Protein AF-A0ABD5W8D2-F1 (afdb_monomer_lite)

pLDDT: mean 79.9, std 18.7, range [43.84, 98.62]

Sequence (105 aa):
MSTESPPSLRESLRSREGAAVAVAFVLLALYAVLIQAQILVVVYYASVALLLWLLYRFVRAHERIASAQERRATAASGPASAHAPGGSGVAEAGDQGDGEHDREE

Radius of gyration: 45.13 Å; chains: 1; bounding box: 104×57×97 Å

Organism: NCBI:txid3032001

Foldseek 3Di:
DDPDDDDDLVRLCVDPNSVVVVVVVVVVVVVVVVVVVVVVVVVVVVVVVVVVVVVVVVVVVVVVVVVVVVVVVVVVVPDPPPDDDDDDDDDDDDDDDDDDDDDDD

Secondary structure (DSSP, 8-state):
----PPPPHHHHHHSHHHHHHHHHHHHHHHHHHHHHHHHHHHHHHHHHHHHHHHHHHHHHHHHHHHHHHHHHHHHHSSSSSS-----------------------

Structure (mmCIF, N/CA/C/O backbone):
data_AF-A0ABD5W8D2-F1
#
_entry.id   AF-A0ABD5W8D2-F1
#
loop_
_atom_site.group_PDB
_atom_site.id
_atom_site.type_symbol
_atom_site.label_atom_id
_atom_site.label_alt_id
_atom_site.label_comp_id
_atom_site.label_asym_id
_atom_site.label_entity_id
_atom_site.label_seq_id
_atom_site.pdbx_PDB_ins_code
_atom_site.Cartn_x
_atom_site.Cartn_y
_atom_site.Cartn_z
_atom_site.occupancy
_atom_site.B_iso_or_equiv
_atom_site.auth_seq_id
_atom_site.auth_comp_id
_atom_site.auth_asym_id
_atom_site.auth_atom_id
_atom_site.pdbx_PDB_model_num
ATOM 1 N N . MET A 1 1 ? -48.726 3.633 28.058 1.00 49.44 1 MET A N 1
ATOM 2 C CA . MET A 1 1 ? -47.558 3.189 27.271 1.00 49.44 1 MET A CA 1
ATOM 3 C C . MET A 1 1 ? -46.370 3.988 27.765 1.00 49.44 1 MET A C 1
ATOM 5 O O . MET A 1 1 ? -46.327 5.184 27.512 1.00 49.44 1 MET A O 1
ATOM 9 N N . SER A 1 2 ? -45.500 3.386 28.572 1.00 59.78 2 SER A N 1
ATOM 10 C CA . SER A 1 2 ? -44.327 4.078 29.109 1.00 59.78 2 SER A CA 1
ATOM 11 C C . SER A 1 2 ? -43.296 4.212 27.994 1.00 59.78 2 SER A C 1
ATOM 13 O O . SER A 1 2 ? -42.789 3.212 27.495 1.00 59.78 2 SER A O 1
ATOM 15 N N . THR A 1 3 ? -43.041 5.438 27.548 1.00 61.94 3 THR A N 1
ATOM 16 C CA . THR A 1 3 ? -41.934 5.754 26.644 1.00 61.94 3 THR A CA 1
ATOM 17 C C . THR A 1 3 ? -40.655 5.740 27.465 1.00 61.94 3 THR A C 1
ATOM 19 O O . THR A 1 3 ? -40.301 6.739 28.090 1.00 61.94 3 THR A O 1
ATOM 22 N N . GLU A 1 4 ? -40.005 4.585 27.540 1.00 74.12 4 GLU A N 1
ATOM 23 C CA . GLU A 1 4 ? -38.692 4.487 28.162 1.00 74.12 4 GLU A CA 1
ATOM 24 C C . GLU A 1 4 ? -37.683 5.181 27.242 1.00 74.12 4 GLU A C 1
ATOM 26 O O . GLU A 1 4 ? -37.465 4.768 26.101 1.00 74.12 4 GLU A O 1
ATOM 31 N N . SER A 1 5 ? -37.144 6.312 27.698 1.00 77.19 5 SER A N 1
ATOM 32 C CA . SER A 1 5 ? -36.123 7.048 26.958 1.00 77.19 5 SER A CA 1
ATOM 33 C C . SER A 1 5 ? -34.848 6.203 26.882 1.00 77.19 5 SER A C 1
ATOM 35 O O 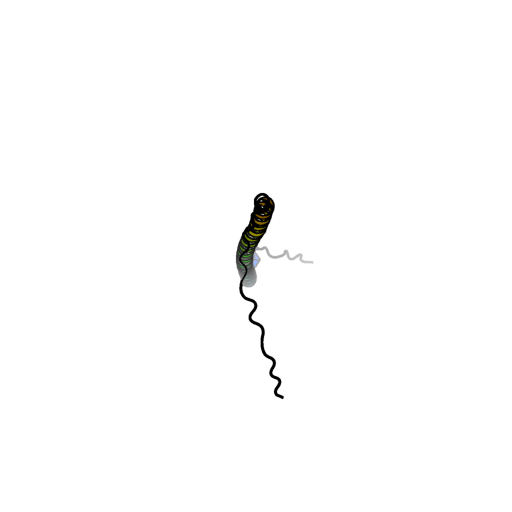. SER A 1 5 ? -34.419 5.684 27.914 1.00 77.19 5 SER A O 1
ATOM 37 N N . PRO A 1 6 ? -34.216 6.066 25.702 1.00 77.94 6 PRO A N 1
ATOM 38 C CA . PRO A 1 6 ? -33.003 5.274 25.571 1.00 77.94 6 PRO A CA 1
ATOM 39 C C . PRO A 1 6 ? -31.884 5.829 26.470 1.00 77.94 6 PRO A C 1
ATOM 41 O O . PRO A 1 6 ? -31.772 7.051 26.631 1.00 77.94 6 PRO A O 1
ATOM 44 N N . PRO A 1 7 ? -31.049 4.951 27.057 1.00 78.81 7 PRO A N 1
ATOM 45 C CA . PRO A 1 7 ? -29.980 5.363 27.955 1.00 78.81 7 PRO A CA 1
ATOM 46 C C . PRO A 1 7 ? -28.993 6.284 27.236 1.00 78.81 7 PRO A C 1
ATOM 48 O O . PRO A 1 7 ? -28.631 6.076 26.076 1.00 78.81 7 PRO A O 1
ATOM 51 N N . SER A 1 8 ? -28.541 7.321 27.941 1.00 85.69 8 SER A N 1
ATOM 52 C CA . SER A 1 8 ? -27.549 8.245 27.397 1.00 85.69 8 SER A CA 1
ATOM 53 C C . SER A 1 8 ? -26.192 7.551 27.219 1.00 85.69 8 SER A C 1
ATOM 55 O O . SER A 1 8 ? -25.843 6.623 27.947 1.00 85.69 8 SER A O 1
ATOM 57 N N . LEU A 1 9 ? -25.374 8.042 26.284 1.00 79.44 9 LEU A N 1
ATOM 58 C CA . LEU A 1 9 ? -24.045 7.490 25.980 1.00 79.44 9 LEU A CA 1
ATOM 59 C C . LEU A 1 9 ? -23.146 7.389 27.228 1.00 79.44 9 LEU A C 1
ATOM 61 O O . LEU A 1 9 ? -22.420 6.414 27.404 1.00 79.44 9 LEU A O 1
ATOM 65 N N . ARG A 1 10 ? -23.236 8.373 28.133 1.00 81.94 10 ARG A N 1
ATOM 66 C CA . ARG A 1 10 ? -22.510 8.366 29.412 1.00 81.94 10 ARG A CA 1
ATOM 67 C C . ARG A 1 10 ? -23.019 7.292 30.374 1.00 81.94 10 ARG A C 1
ATOM 69 O O . ARG A 1 10 ? -22.200 6.686 31.058 1.00 81.94 10 ARG A O 1
ATOM 76 N N . GLU A 1 11 ? -24.330 7.058 30.416 1.00 82.06 11 GLU A N 1
ATOM 77 C CA . GLU A 1 11 ? -24.955 5.989 31.211 1.00 82.06 11 GLU A CA 1
ATOM 78 C C . GLU A 1 11 ? -24.475 4.617 30.716 1.00 82.06 11 GLU A C 1
ATOM 80 O O . GLU A 1 11 ? -23.968 3.805 31.491 1.00 82.06 11 GLU A O 1
ATOM 85 N N . SER A 1 12 ? -24.524 4.403 29.396 1.00 82.88 12 SER A N 1
ATOM 86 C CA . SER A 1 12 ? -24.067 3.167 28.758 1.00 82.88 12 SER A CA 1
ATOM 87 C C . SER A 1 12 ? -22.581 2.909 28.994 1.00 82.88 12 SER A C 1
ATOM 89 O O . SER A 1 12 ? -22.213 1.791 29.332 1.00 82.88 12 SER A O 1
ATOM 91 N N . LEU A 1 13 ? -21.716 3.920 28.888 1.00 83.75 13 LEU A N 1
ATOM 92 C CA . LEU A 1 13 ? -20.272 3.766 29.123 1.00 83.75 13 LEU A CA 1
ATOM 93 C C . LEU A 1 13 ? -19.908 3.512 30.591 1.00 83.75 13 LEU A C 1
ATOM 95 O O . LEU A 1 13 ? -18.840 2.974 30.870 1.00 83.75 13 LEU A O 1
ATOM 99 N N . ARG A 1 14 ? -20.772 3.902 31.534 1.00 87.62 14 ARG A N 1
ATOM 100 C CA . ARG A 1 14 ? -20.602 3.583 32.957 1.00 87.62 14 ARG A CA 1
ATOM 101 C C . ARG A 1 14 ? -20.924 2.125 33.261 1.00 87.62 14 ARG A C 1
ATOM 103 O O . ARG A 1 14 ? -20.389 1.574 34.222 1.00 87.62 14 ARG A O 1
ATOM 110 N N . SER A 1 15 ? -21.785 1.506 32.453 1.00 90.62 15 SER A N 1
ATOM 111 C CA . SER A 1 15 ? -22.026 0.070 32.526 1.00 90.62 15 SER A CA 1
ATOM 112 C C . SER A 1 15 ? -20.794 -0.702 32.046 1.00 90.62 15 SER A C 1
ATOM 114 O O . SER A 1 15 ? -20.092 -0.291 31.119 1.00 90.62 15 SER A O 1
ATOM 116 N N . ARG A 1 16 ? -20.536 -1.859 32.662 1.00 90.62 16 ARG A N 1
ATOM 117 C CA . ARG A 1 16 ? -19.408 -2.725 32.290 1.00 90.62 16 ARG A CA 1
ATOM 118 C C . ARG A 1 16 ? -19.513 -3.206 30.840 1.00 90.62 16 ARG A C 1
ATOM 120 O O . ARG A 1 16 ? -18.497 -3.325 30.164 1.00 90.62 16 ARG A O 1
ATOM 127 N N . GLU A 1 17 ? -20.735 -3.440 30.370 1.00 91.06 17 GLU A N 1
ATOM 128 C CA . GLU A 1 17 ? -21.025 -3.883 29.005 1.00 91.06 17 GLU A CA 1
ATOM 129 C C . GLU A 1 17 ? -20.743 -2.781 27.982 1.00 91.06 17 GLU A C 1
ATOM 131 O O . GLU A 1 17 ? -20.000 -3.008 27.029 1.00 91.06 17 GLU A O 1
ATOM 136 N N . GLY A 1 18 ? -21.244 -1.561 28.201 1.00 89.69 18 GLY A N 1
ATOM 137 C CA . GLY A 1 18 ? -20.973 -0.449 27.290 1.00 89.69 18 GLY A CA 1
ATOM 138 C C . GLY A 1 18 ? -19.500 -0.033 27.281 1.00 89.69 18 GLY A C 1
ATOM 139 O O . GLY A 1 18 ? -18.963 0.269 26.216 1.00 89.69 18 GLY A O 1
ATOM 140 N N . ALA A 1 19 ? -18.810 -0.103 28.426 1.00 93.19 19 ALA A N 1
ATOM 141 C CA . ALA A 1 19 ? -17.360 0.071 28.479 1.00 93.19 19 ALA A CA 1
ATOM 142 C C . ALA A 1 19 ? -16.620 -1.007 27.666 1.00 93.19 19 ALA A C 1
ATOM 144 O O . ALA A 1 19 ? -15.718 -0.680 26.896 1.00 93.19 19 ALA A O 1
ATOM 145 N N . ALA A 1 20 ? -17.012 -2.280 27.788 1.00 95.50 20 ALA A N 1
ATOM 146 C CA . ALA A 1 20 ? -16.400 -3.376 27.037 1.00 95.50 20 ALA A CA 1
ATOM 147 C C . ALA A 1 20 ? -16.595 -3.218 25.521 1.00 95.50 20 ALA A C 1
ATOM 149 O O . ALA A 1 20 ? -15.638 -3.381 24.765 1.00 95.50 20 ALA A O 1
ATOM 150 N N . VAL A 1 21 ? -17.798 -2.840 25.077 1.00 95.62 21 VAL A N 1
ATOM 151 C CA . VAL A 1 21 ? -18.082 -2.565 23.658 1.00 95.62 21 VAL A CA 1
ATOM 152 C C . VAL A 1 21 ? -17.247 -1.392 23.149 1.00 95.62 21 VAL A C 1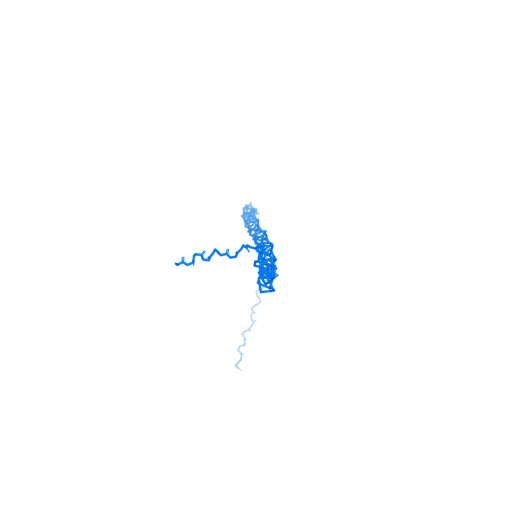
ATOM 154 O O . VAL A 1 21 ? -16.656 -1.487 22.075 1.00 95.62 21 VAL A O 1
ATOM 157 N N . ALA A 1 22 ? -17.139 -0.308 23.921 1.00 95.38 22 ALA A N 1
ATOM 158 C CA . ALA A 1 22 ? -16.314 0.837 23.544 1.00 95.38 22 ALA A CA 1
ATOM 159 C C . ALA A 1 22 ? -14.832 0.454 23.406 1.00 95.38 22 ALA A C 1
ATOM 161 O O . ALA A 1 22 ? -14.197 0.806 22.414 1.00 95.38 22 ALA A O 1
ATOM 162 N N . VAL A 1 23 ? -14.290 -0.317 24.354 1.00 97.06 23 VAL A N 1
ATOM 163 C CA . VAL A 1 23 ? -12.912 -0.827 24.282 1.00 97.06 23 VAL A CA 1
ATOM 164 C C . VAL A 1 23 ? -12.724 -1.728 23.063 1.00 97.06 23 VAL A C 1
ATOM 166 O O . VAL A 1 23 ? -11.757 -1.551 22.327 1.00 97.06 23 VAL A O 1
ATOM 169 N N . ALA A 1 24 ? -13.651 -2.652 22.802 1.00 97.69 24 ALA A N 1
ATOM 170 C CA . ALA A 1 24 ? -13.591 -3.521 21.629 1.00 97.69 24 ALA A CA 1
ATOM 171 C C . ALA A 1 24 ? -13.599 -2.715 20.322 1.00 97.69 24 ALA A C 1
ATOM 173 O O . ALA A 1 24 ? -12.815 -3.001 19.419 1.00 97.69 24 ALA A O 1
ATOM 174 N N . PHE A 1 25 ? -14.426 -1.669 20.239 1.00 97.88 25 PHE A N 1
ATOM 175 C CA . PHE A 1 25 ? -14.471 -0.781 19.081 1.00 97.88 25 PHE A CA 1
ATOM 176 C C . PHE A 1 25 ? -13.152 -0.025 18.883 1.00 97.88 25 PHE A C 1
ATOM 178 O O . PHE A 1 25 ? -12.641 0.048 17.766 1.00 97.88 25 PHE A O 1
ATOM 185 N N . VAL A 1 26 ? -12.557 0.486 19.965 1.00 98.19 26 VAL A N 1
ATOM 186 C CA . VAL A 1 26 ? -11.241 1.142 19.918 1.00 98.19 26 VAL A CA 1
ATOM 187 C C . VAL A 1 26 ? -10.156 0.166 19.459 1.00 98.19 26 VAL A C 1
ATOM 189 O O . VAL A 1 26 ? -9.361 0.505 18.584 1.00 98.19 26 VAL A O 1
ATOM 192 N N . LEU A 1 27 ? -10.135 -1.055 19.995 1.00 98.50 27 LEU A N 1
ATOM 193 C CA . LEU A 1 27 ? -9.179 -2.088 19.589 1.00 98.50 27 LEU A CA 1
ATOM 194 C C . LEU A 1 27 ? -9.348 -2.471 18.117 1.00 98.50 27 LEU A C 1
ATOM 196 O O . LEU A 1 27 ? -8.354 -2.596 17.405 1.00 98.50 27 LEU A O 1
ATOM 200 N N . LEU A 1 28 ? -10.588 -2.604 17.643 1.00 98.44 28 LEU A N 1
ATOM 201 C CA . LEU A 1 28 ? -10.883 -2.877 16.239 1.00 98.44 28 LEU A CA 1
ATOM 202 C C . LEU A 1 28 ? -10.393 -1.742 15.333 1.00 98.44 28 LEU A C 1
ATOM 204 O O . LEU A 1 28 ? -9.776 -2.007 14.303 1.00 98.44 28 LEU A O 1
ATOM 208 N N . ALA A 1 29 ? -10.622 -0.487 15.723 1.00 98.31 29 ALA A N 1
ATOM 209 C CA . ALA A 1 29 ? -10.149 0.671 14.973 1.00 98.31 29 ALA A CA 1
ATOM 210 C C . ALA A 1 29 ? -8.613 0.710 14.904 1.00 98.31 29 ALA A C 1
ATOM 212 O O . ALA A 1 29 ? -8.049 0.884 13.824 1.00 98.31 29 ALA A O 1
ATOM 213 N N . LEU A 1 30 ? -7.927 0.478 16.028 1.00 98.56 30 LEU A N 1
ATOM 214 C CA . LEU A 1 30 ? -6.465 0.384 16.065 1.00 98.56 30 LEU A CA 1
ATOM 215 C C . LEU A 1 30 ? -5.950 -0.761 15.186 1.00 98.56 30 LEU A C 1
ATOM 217 O O . LEU A 1 30 ? -5.003 -0.579 14.423 1.00 98.56 30 LEU A O 1
ATOM 221 N N . TYR A 1 31 ? -6.599 -1.923 15.250 1.00 98.25 31 TYR A N 1
ATOM 222 C CA . TYR A 1 31 ? -6.263 -3.071 14.417 1.00 98.25 31 TYR A CA 1
ATOM 223 C C . TYR A 1 31 ? -6.419 -2.762 12.921 1.00 98.25 31 TYR A C 1
ATOM 225 O O . TYR A 1 31 ? -5.523 -3.064 12.133 1.00 98.25 31 TYR A O 1
ATOM 233 N N . ALA A 1 32 ? -7.505 -2.092 12.528 1.00 98.06 32 ALA A N 1
ATOM 234 C CA . ALA A 1 32 ? -7.726 -1.677 11.146 1.00 98.06 32 ALA A CA 1
ATOM 235 C C . ALA A 1 32 ? -6.630 -0.717 10.652 1.00 98.06 32 ALA A C 1
ATOM 237 O O . ALA A 1 32 ? -6.109 -0.893 9.551 1.00 98.06 32 ALA A O 1
ATOM 238 N N . VAL A 1 33 ? -6.224 0.253 11.481 1.00 98.44 33 VAL A N 1
ATOM 239 C CA . VAL A 1 33 ? -5.124 1.178 11.157 1.00 98.44 33 VAL A CA 1
ATOM 240 C C . VAL A 1 33 ? -3.801 0.430 10.973 1.00 98.44 33 VAL A C 1
ATOM 242 O O . VAL A 1 33 ? -3.065 0.717 10.028 1.00 98.44 33 VAL A O 1
ATOM 245 N N . LEU A 1 34 ? -3.504 -0.556 11.824 1.00 98.38 34 LEU A N 1
ATOM 246 C CA . LEU A 1 34 ? -2.296 -1.374 11.691 1.00 98.38 34 LEU A CA 1
ATOM 247 C C . LEU A 1 34 ? -2.282 -2.159 10.376 1.00 98.38 34 LEU A C 1
ATOM 249 O O . LEU A 1 34 ? -1.276 -2.143 9.669 1.00 98.38 34 LEU A O 1
ATOM 253 N N . ILE A 1 35 ? -3.392 -2.805 10.014 1.00 97.50 35 ILE A N 1
ATOM 254 C CA . ILE A 1 35 ? -3.507 -3.527 8.739 1.00 97.50 35 ILE A CA 1
ATOM 255 C C . ILE A 1 35 ? -3.340 -2.575 7.554 1.00 97.50 35 ILE A C 1
ATOM 257 O O . ILE A 1 35 ? -2.580 -2.873 6.631 1.00 97.50 35 ILE A O 1
ATOM 261 N N . GLN A 1 36 ? -3.980 -1.405 7.599 1.00 98.06 36 GLN A N 1
ATOM 262 C CA . GLN A 1 36 ? -3.838 -0.388 6.561 1.00 98.06 36 GLN A CA 1
ATOM 263 C C . GLN A 1 36 ? -2.373 0.037 6.387 1.00 98.06 36 GLN A C 1
ATOM 265 O O . GLN A 1 36 ? -1.892 0.131 5.258 1.00 98.06 36 GLN A O 1
ATOM 270 N N . ALA A 1 37 ? -1.645 0.251 7.488 1.00 97.38 37 ALA A N 1
ATOM 271 C CA . ALA A 1 37 ? -0.229 0.603 7.446 1.00 97.38 37 ALA A CA 1
ATOM 272 C C . ALA A 1 37 ? 0.620 -0.502 6.796 1.00 97.38 37 ALA A C 1
ATOM 274 O O . ALA A 1 37 ? 1.457 -0.199 5.950 1.00 97.38 37 ALA A O 1
ATOM 275 N N . GLN A 1 38 ? 0.372 -1.775 7.118 1.00 97.44 38 GLN A N 1
ATOM 276 C CA . GLN A 1 38 ? 1.095 -2.898 6.505 1.00 97.44 38 GLN A CA 1
ATOM 277 C C . GLN A 1 38 ? 0.853 -2.982 4.994 1.00 97.44 38 GLN A C 1
ATOM 279 O O . GLN A 1 38 ? 1.794 -3.155 4.219 1.00 97.44 38 GLN A O 1
ATOM 284 N N . ILE A 1 39 ? -0.396 -2.798 4.560 1.00 97.94 39 ILE A N 1
ATOM 285 C CA . ILE A 1 39 ? -0.738 -2.759 3.133 1.00 97.94 39 ILE A CA 1
ATOM 286 C C . ILE A 1 39 ? -0.002 -1.602 2.450 1.00 97.94 39 ILE A C 1
ATOM 288 O O . ILE A 1 39 ? 0.607 -1.799 1.400 1.00 97.94 39 ILE A O 1
ATOM 292 N N . LEU A 1 40 ? -0.002 -0.411 3.056 1.00 97.94 40 LEU A N 1
ATOM 293 C CA . LEU A 1 40 ? 0.705 0.753 2.518 1.00 97.94 40 LEU A CA 1
ATOM 294 C C . LEU A 1 40 ? 2.215 0.524 2.415 1.00 97.94 40 LEU A C 1
ATOM 296 O O . LEU A 1 40 ? 2.811 0.940 1.426 1.00 97.94 40 LEU A O 1
ATOM 300 N N . VAL A 1 41 ? 2.827 -0.168 3.378 1.00 97.94 41 VAL A N 1
ATOM 301 C CA . VAL A 1 41 ? 4.248 -0.540 3.321 1.00 97.94 41 VAL A CA 1
ATOM 302 C C . VAL A 1 41 ? 4.524 -1.445 2.117 1.00 97.94 41 VAL A C 1
ATOM 304 O O . VAL A 1 41 ? 5.448 -1.175 1.349 1.00 97.94 41 VAL A O 1
ATOM 307 N N . VAL A 1 42 ? 3.704 -2.476 1.891 1.00 98.38 42 VAL A N 1
ATOM 308 C CA . VAL A 1 42 ? 3.847 -3.366 0.724 1.00 98.38 42 VAL A CA 1
ATOM 309 C C . VAL A 1 42 ? 3.671 -2.592 -0.584 1.00 98.38 42 VAL A C 1
ATOM 311 O O . VAL A 1 42 ? 4.500 -2.712 -1.486 1.00 98.38 42 VAL A O 1
ATOM 314 N N . VAL A 1 43 ? 2.631 -1.759 -0.681 1.00 98.50 43 VAL A N 1
ATOM 315 C CA . VAL A 1 43 ? 2.365 -0.920 -1.861 1.00 98.50 43 VAL A CA 1
ATOM 316 C C . VAL A 1 43 ? 3.514 0.051 -2.116 1.00 98.50 43 VAL A C 1
ATOM 318 O O . VAL A 1 43 ? 3.914 0.232 -3.266 1.00 98.50 43 VAL A O 1
ATOM 321 N N . TYR A 1 44 ? 4.078 0.647 -1.068 1.00 98.25 44 TYR A N 1
ATOM 322 C CA . TYR A 1 44 ? 5.231 1.533 -1.168 1.00 98.25 44 TYR A CA 1
ATOM 323 C C . TYR A 1 44 ? 6.438 0.807 -1.766 1.00 98.25 44 TYR A C 1
ATOM 325 O O . TYR A 1 44 ? 6.974 1.253 -2.781 1.00 98.25 44 TYR A O 1
ATOM 333 N N . TYR A 1 45 ? 6.829 -0.344 -1.211 1.00 98.62 45 TYR A N 1
ATOM 334 C CA . TYR A 1 45 ? 7.958 -1.114 -1.740 1.00 98.62 45 TYR A CA 1
ATOM 335 C C . TYR A 1 45 ? 7.712 -1.603 -3.169 1.00 98.62 45 TYR A C 1
ATOM 337 O O . TYR A 1 45 ? 8.612 -1.511 -4.004 1.00 98.62 45 TYR A O 1
ATOM 345 N N . ALA A 1 46 ? 6.497 -2.060 -3.482 1.00 98.44 46 ALA A N 1
ATOM 346 C CA . ALA A 1 46 ? 6.121 -2.442 -4.840 1.00 98.44 46 ALA A CA 1
ATOM 347 C C . ALA A 1 46 ? 6.227 -1.256 -5.813 1.00 98.44 46 ALA A C 1
ATOM 349 O O . ALA A 1 46 ? 6.746 -1.407 -6.917 1.00 98.44 46 ALA A O 1
ATOM 350 N N . SER A 1 47 ? 5.801 -0.065 -5.389 1.00 98.12 47 SER A N 1
ATOM 351 C CA . SER A 1 47 ? 5.889 1.163 -6.186 1.00 98.12 47 SER A CA 1
ATOM 352 C C . SER A 1 47 ? 7.339 1.584 -6.421 1.00 98.12 47 SER A C 1
ATOM 354 O O . SER A 1 47 ? 7.705 1.917 -7.545 1.00 98.12 47 SER A O 1
ATOM 356 N N . VAL A 1 48 ? 8.190 1.524 -5.391 1.00 98.50 48 VAL A N 1
ATOM 357 C CA . VAL A 1 48 ? 9.630 1.800 -5.520 1.00 98.50 48 VAL A CA 1
ATOM 358 C C . VAL A 1 48 ? 10.291 0.803 -6.471 1.00 98.50 48 VAL A C 1
ATOM 360 O O . VAL A 1 48 ? 11.017 1.212 -7.376 1.00 98.50 48 VAL A O 1
ATOM 363 N N . ALA A 1 49 ? 10.010 -0.493 -6.322 1.00 98.38 49 ALA A N 1
ATOM 364 C CA . ALA A 1 49 ? 10.531 -1.522 -7.217 1.00 98.38 49 ALA A CA 1
ATOM 365 C C . ALA A 1 49 ? 10.069 -1.301 -8.666 1.00 98.38 49 ALA A C 1
ATOM 367 O O . ALA A 1 49 ? 10.880 -1.390 -9.587 1.00 98.38 49 ALA A O 1
ATOM 368 N N . LEU A 1 50 ? 8.796 -0.950 -8.870 1.00 98.19 50 LEU A N 1
ATOM 369 C CA . LEU A 1 50 ? 8.248 -0.618 -10.184 1.00 98.19 50 LEU A CA 1
ATOM 370 C C . LEU A 1 50 ? 8.946 0.602 -10.795 1.00 98.19 50 LEU A C 1
ATOM 372 O O . LEU A 1 50 ? 9.317 0.563 -11.965 1.00 98.19 50 LEU A O 1
ATOM 376 N N . LEU A 1 51 ? 9.165 1.667 -10.021 1.00 98.25 51 LEU A N 1
ATOM 377 C CA . LEU A 1 51 ? 9.873 2.865 -10.478 1.00 98.25 51 LEU A CA 1
ATOM 378 C C . LEU A 1 51 ? 11.319 2.556 -10.870 1.00 98.25 51 LEU A C 1
ATOM 380 O O . LEU A 1 51 ? 11.764 2.978 -11.935 1.00 98.25 51 LEU A O 1
ATOM 384 N N . LEU A 1 52 ? 12.039 1.786 -10.051 1.00 98.00 52 LEU A N 1
ATOM 385 C CA . LEU A 1 52 ? 13.401 1.349 -10.365 1.00 98.00 52 LEU A CA 1
ATOM 386 C C . LEU A 1 52 ? 13.434 0.474 -11.618 1.00 98.00 52 LEU A C 1
ATOM 388 O O . LEU A 1 52 ? 14.300 0.650 -12.474 1.00 98.00 52 LEU A O 1
ATOM 392 N N . TRP A 1 53 ? 12.469 -0.433 -11.761 1.00 97.88 53 TRP A N 1
ATOM 393 C CA . TRP A 1 53 ? 12.339 -1.270 -12.947 1.00 97.88 53 TRP A CA 1
ATOM 394 C C . TRP A 1 53 ? 12.053 -0.441 -14.202 1.00 97.88 53 TRP A C 1
ATOM 396 O O . TRP A 1 53 ? 12.682 -0.661 -15.236 1.00 97.88 53 TRP A O 1
ATOM 406 N N . LEU A 1 54 ? 11.160 0.548 -14.117 1.00 97.31 54 LEU A N 1
ATOM 407 C CA . LEU A 1 54 ? 10.870 1.469 -15.216 1.00 97.31 54 LEU A CA 1
ATOM 408 C C . LEU A 1 54 ? 12.085 2.324 -15.572 1.00 97.31 54 LEU A C 1
ATOM 410 O O . LEU A 1 54 ? 12.379 2.486 -16.753 1.00 97.31 54 LEU A O 1
ATOM 414 N N . LEU A 1 55 ? 12.819 2.822 -14.577 1.00 97.38 55 LEU A N 1
ATOM 415 C CA . LEU A 1 55 ? 14.046 3.582 -14.794 1.00 97.38 55 LEU A CA 1
ATOM 416 C C . LEU A 1 55 ? 15.102 2.727 -15.498 1.00 97.38 55 LEU A C 1
ATOM 418 O O . LEU A 1 55 ? 15.638 3.134 -16.527 1.00 97.38 55 LEU A O 1
ATOM 422 N N . TYR A 1 56 ? 15.342 1.511 -15.006 1.00 96.56 56 TYR A N 1
ATOM 423 C CA . TYR A 1 56 ? 16.206 0.535 -15.668 1.00 96.56 56 TYR A CA 1
ATOM 424 C C . TYR A 1 56 ? 15.755 0.288 -17.112 1.00 96.56 56 TYR A C 1
ATOM 426 O O . TYR A 1 56 ? 16.552 0.331 -18.053 1.00 96.56 56 TYR A O 1
ATOM 434 N N . ARG A 1 57 ? 14.452 0.071 -17.309 1.00 95.25 57 ARG A N 1
ATOM 435 C CA . ARG A 1 57 ? 13.869 -0.205 -18.621 1.00 95.25 57 ARG A CA 1
ATOM 436 C C . ARG A 1 57 ? 14.020 0.974 -19.578 1.00 95.25 57 ARG A C 1
ATOM 438 O O . ARG A 1 57 ? 14.231 0.739 -20.772 1.00 95.25 57 ARG A O 1
ATOM 445 N N . PHE A 1 58 ? 13.912 2.197 -19.067 1.00 94.62 58 PHE A N 1
ATOM 446 C CA . PHE A 1 58 ? 14.106 3.441 -19.800 1.00 94.62 58 PHE A CA 1
ATOM 447 C C . PHE A 1 58 ? 15.566 3.613 -20.220 1.00 94.62 58 PHE A C 1
ATOM 449 O O . PHE A 1 58 ? 15.831 3.777 -21.409 1.00 94.62 58 PHE A O 1
ATOM 456 N N . VAL A 1 59 ? 16.513 3.464 -19.287 1.00 94.62 59 VAL A N 1
ATOM 457 C CA . VAL A 1 59 ? 17.957 3.500 -19.579 1.00 94.62 59 VAL A CA 1
ATOM 458 C C . VAL A 1 59 ? 18.301 2.479 -20.661 1.00 94.62 59 VAL A C 1
ATOM 460 O O . VAL A 1 59 ? 18.881 2.823 -21.691 1.00 94.62 59 VAL A O 1
ATOM 463 N N . ARG A 1 60 ? 17.828 1.239 -20.504 1.00 92.19 60 ARG A N 1
ATOM 464 C CA . ARG A 1 60 ? 18.061 0.171 -21.480 1.00 92.19 60 ARG A CA 1
ATOM 465 C C . ARG A 1 60 ? 17.433 0.454 -22.845 1.00 92.19 60 ARG A C 1
ATOM 467 O O . ARG A 1 60 ? 17.974 0.051 -23.874 1.00 92.19 60 ARG A O 1
ATOM 474 N N . ALA A 1 61 ? 16.278 1.115 -22.886 1.00 91.38 61 ALA A N 1
ATOM 475 C CA . ALA A 1 61 ? 15.681 1.556 -24.144 1.00 91.38 61 ALA A CA 1
ATOM 476 C C . ALA A 1 61 ? 16.541 2.636 -24.818 1.00 91.38 61 ALA A C 1
ATOM 478 O O . ALA A 1 61 ? 16.740 2.582 -26.030 1.00 91.38 61 ALA A O 1
ATOM 479 N N . HIS A 1 62 ? 17.100 3.559 -24.038 1.00 89.75 62 HIS A N 1
ATOM 480 C CA . HIS A 1 62 ? 17.978 4.616 -24.529 1.00 89.75 62 HIS A CA 1
ATOM 481 C C . HIS A 1 62 ? 19.288 4.064 -25.109 1.00 89.75 62 HIS A C 1
ATOM 483 O O . HIS A 1 62 ? 19.681 4.449 -26.209 1.00 89.75 62 HIS A O 1
ATOM 489 N N . GLU A 1 63 ? 19.912 3.088 -24.444 1.00 89.88 63 GLU A N 1
ATOM 490 C CA . GLU A 1 63 ? 21.096 2.378 -24.959 1.00 89.88 63 GLU A CA 1
ATOM 491 C C . GLU A 1 63 ? 20.835 1.739 -26.333 1.00 89.88 63 GLU A C 1
ATOM 493 O O . GLU A 1 63 ? 21.669 1.781 -27.244 1.00 89.88 63 GLU A O 1
ATOM 498 N N . ARG A 1 64 ? 19.640 1.167 -26.529 1.00 84.75 64 ARG A N 1
ATOM 499 C CA . ARG A 1 64 ? 19.245 0.590 -27.823 1.00 84.75 64 ARG A CA 1
ATOM 500 C C . ARG A 1 64 ? 19.109 1.643 -28.921 1.00 84.75 64 ARG A C 1
ATOM 502 O O . ARG A 1 64 ? 19.374 1.335 -30.080 1.00 84.75 64 ARG A O 1
ATOM 509 N N . ILE A 1 65 ? 18.703 2.862 -28.574 1.00 83.38 65 ILE A N 1
ATOM 510 C CA . ILE A 1 65 ? 18.609 3.974 -29.526 1.00 83.38 65 ILE A CA 1
ATOM 511 C C . ILE A 1 65 ? 20.009 4.488 -29.862 1.00 83.38 65 ILE A C 1
ATOM 513 O O . ILE A 1 65 ? 20.328 4.619 -31.040 1.00 83.38 65 ILE A O 1
ATOM 517 N N . ALA A 1 66 ? 20.865 4.698 -28.860 1.00 83.94 66 ALA A N 1
ATOM 518 C CA . ALA A 1 66 ? 22.247 5.133 -29.064 1.00 83.94 66 ALA A CA 1
ATOM 519 C C . ALA A 1 66 ? 23.021 4.161 -29.973 1.00 83.94 66 ALA A C 1
ATOM 521 O O . ALA A 1 66 ? 23.587 4.572 -30.981 1.00 83.94 66 ALA A O 1
ATOM 522 N N . SER A 1 67 ? 22.926 2.856 -29.711 1.00 84.06 67 SER A N 1
ATOM 523 C CA . SER A 1 67 ? 23.548 1.822 -30.557 1.00 84.06 67 SER A CA 1
ATOM 524 C C . SER A 1 67 ? 22.942 1.719 -31.967 1.00 84.06 67 SER A C 1
ATOM 526 O O . SER A 1 67 ? 23.581 1.228 -32.899 1.00 84.06 67 SER A O 1
ATOM 528 N N . ALA A 1 68 ? 21.691 2.143 -32.169 1.00 81.44 68 ALA A N 1
ATOM 529 C CA . ALA A 1 68 ? 21.114 2.259 -33.508 1.00 81.44 68 ALA A CA 1
ATOM 530 C C . ALA A 1 68 ? 21.661 3.485 -34.256 1.00 81.44 68 ALA A C 1
ATOM 532 O O . ALA A 1 68 ? 21.912 3.391 -35.456 1.00 81.44 68 ALA A O 1
ATOM 533 N N . GLN A 1 69 ? 21.874 4.604 -33.557 1.00 82.25 69 GLN A N 1
ATOM 534 C CA . GLN A 1 69 ? 22.501 5.801 -34.126 1.00 82.25 69 GLN A CA 1
ATOM 535 C C . GLN A 1 69 ? 23.965 5.547 -34.488 1.00 82.25 69 GLN A C 1
ATOM 537 O O . GLN A 1 69 ? 24.376 5.892 -35.590 1.00 82.25 69 GLN A O 1
ATOM 542 N N . GLU A 1 70 ? 24.719 4.864 -33.626 1.00 80.38 70 GLU A N 1
ATOM 543 C CA . GLU A 1 70 ? 26.109 4.489 -33.897 1.00 80.38 70 GLU A CA 1
ATOM 544 C C . GLU A 1 70 ? 26.219 3.632 -35.162 1.00 80.38 70 GLU A C 1
ATOM 546 O O . GLU A 1 70 ? 26.957 3.983 -36.075 1.00 80.38 70 GLU A O 1
ATOM 551 N N . ARG A 1 71 ? 25.380 2.597 -35.310 1.00 80.00 71 ARG A N 1
ATOM 552 C CA . ARG A 1 71 ? 25.335 1.786 -36.542 1.00 80.00 71 ARG A CA 1
ATOM 553 C C . ARG A 1 71 ? 25.024 2.600 -37.793 1.00 80.00 71 ARG A C 1
ATOM 555 O O . ARG A 1 71 ? 25.602 2.335 -38.842 1.00 80.00 71 ARG A O 1
ATOM 562 N N . ARG A 1 72 ? 24.120 3.579 -37.703 1.00 79.06 72 ARG A N 1
ATOM 563 C CA . ARG A 1 72 ? 23.804 4.472 -38.829 1.00 79.06 72 ARG A CA 1
ATOM 564 C C . ARG A 1 72 ? 24.969 5.403 -39.153 1.00 79.06 72 ARG A C 1
ATOM 566 O O . ARG A 1 72 ? 25.254 5.596 -40.327 1.00 79.06 72 ARG A O 1
ATOM 573 N N . ALA A 1 73 ? 25.657 5.933 -38.146 1.00 78.81 73 ALA A N 1
ATOM 574 C CA . ALA A 1 73 ? 26.838 6.770 -38.331 1.00 78.81 73 ALA A CA 1
ATOM 575 C C . ALA A 1 73 ? 28.010 5.974 -38.929 1.00 78.81 73 ALA A C 1
ATOM 577 O O . ALA A 1 73 ? 28.639 6.443 -39.874 1.00 78.81 73 ALA A O 1
ATOM 578 N N . THR A 1 74 ? 28.253 4.743 -38.467 1.00 82.81 74 THR A N 1
ATOM 579 C CA . THR A 1 74 ? 29.263 3.840 -39.041 1.00 82.81 74 THR A CA 1
ATOM 580 C C . THR A 1 74 ? 28.915 3.462 -40.481 1.00 82.81 74 THR A C 1
ATOM 582 O O . THR A 1 74 ? 29.782 3.524 -41.345 1.00 82.81 74 THR A O 1
ATOM 585 N N . ALA A 1 75 ? 27.650 3.133 -40.769 1.00 79.06 75 ALA A N 1
ATOM 586 C CA . ALA A 1 75 ? 27.191 2.816 -42.124 1.00 79.06 75 ALA A CA 1
ATOM 587 C C . ALA A 1 75 ? 27.199 4.030 -43.069 1.00 79.06 75 ALA A C 1
ATOM 589 O O . ALA A 1 75 ? 27.386 3.865 -44.265 1.00 79.06 75 ALA A O 1
ATOM 590 N N . ALA A 1 76 ? 27.016 5.250 -42.558 1.00 73.88 76 ALA A N 1
ATOM 591 C CA . ALA A 1 76 ? 27.200 6.474 -43.338 1.00 73.88 76 ALA A CA 1
ATOM 592 C C . ALA A 1 76 ? 28.689 6.796 -43.571 1.00 73.88 76 ALA A C 1
ATOM 594 O O . ALA A 1 76 ? 29.036 7.434 -44.560 1.00 73.88 76 ALA A O 1
ATOM 595 N N . SER A 1 77 ? 29.569 6.340 -42.673 1.00 70.38 77 SER A N 1
ATOM 596 C CA . SER A 1 77 ? 31.020 6.563 -42.731 1.00 70.38 77 SER A CA 1
ATOM 597 C C . SER A 1 77 ? 31.788 5.516 -43.554 1.00 70.38 77 SER A C 1
ATOM 599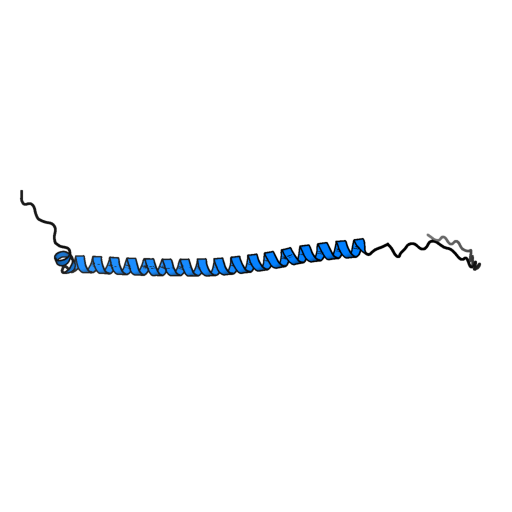 O O . SER A 1 77 ? 33.001 5.641 -43.704 1.00 70.38 77 SER A O 1
ATOM 601 N N . GLY A 1 78 ? 31.130 4.500 -44.123 1.00 60.22 78 GLY A N 1
ATOM 602 C CA . GLY A 1 78 ? 31.766 3.535 -45.029 1.00 60.22 78 GLY A CA 1
ATOM 603 C C . GLY A 1 78 ? 30.817 3.083 -46.142 1.00 60.22 78 GLY A C 1
ATOM 604 O O . GLY A 1 78 ? 29.632 2.947 -45.866 1.00 60.22 78 GLY A O 1
ATOM 605 N N . PRO A 1 79 ? 31.263 2.816 -47.389 1.00 53.16 79 PRO A N 1
ATOM 606 C CA . PRO A 1 79 ? 32.599 2.906 -47.977 1.00 53.16 79 PRO A CA 1
ATOM 607 C C . PRO A 1 79 ? 32.718 4.094 -48.960 1.00 53.16 79 PRO A C 1
ATOM 609 O O . PRO A 1 79 ? 32.650 3.913 -50.172 1.00 53.16 79 PRO A O 1
ATOM 612 N N . ALA A 1 80 ? 32.951 5.316 -48.473 1.00 53.16 80 ALA A N 1
ATOM 613 C CA . ALA A 1 80 ? 33.397 6.419 -49.343 1.00 53.16 80 ALA A CA 1
ATOM 614 C C . ALA A 1 80 ? 34.925 6.408 -49.587 1.00 53.16 80 ALA A C 1
ATOM 616 O O . ALA A 1 80 ? 35.439 7.221 -50.347 1.00 53.16 80 ALA A O 1
ATOM 617 N N . SER A 1 81 ? 35.657 5.473 -48.966 1.00 54.19 81 SER A N 1
ATOM 618 C CA . SER A 1 81 ? 37.121 5.344 -49.049 1.00 54.19 81 SER A CA 1
ATOM 619 C C . SER A 1 81 ? 37.617 3.964 -49.516 1.00 54.19 81 SER A C 1
ATOM 621 O O . SER A 1 81 ? 38.814 3.703 -49.456 1.00 54.19 81 SER A O 1
ATOM 623 N N . ALA A 1 82 ? 36.741 3.090 -50.035 1.00 56.41 82 ALA A N 1
ATOM 624 C CA . ALA A 1 82 ? 37.124 1.769 -50.568 1.00 56.41 82 ALA A CA 1
ATOM 625 C C . ALA A 1 82 ? 36.824 1.590 -52.072 1.00 56.41 82 ALA A C 1
ATOM 627 O O . ALA A 1 82 ? 36.507 0.492 -52.530 1.00 56.41 82 A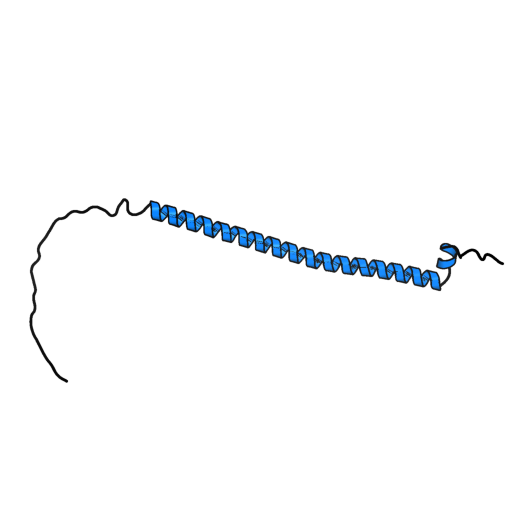LA A O 1
ATOM 628 N N . HIS A 1 83 ? 36.941 2.662 -52.862 1.00 49.06 83 HIS A N 1
ATOM 629 C CA . HIS A 1 83 ? 36.928 2.555 -54.321 1.00 49.06 83 HIS A CA 1
ATOM 630 C C . HIS A 1 83 ? 38.010 3.428 -54.967 1.00 49.06 83 HIS A C 1
ATOM 632 O O . HIS A 1 83 ? 37.762 4.538 -55.425 1.00 49.06 83 HIS A O 1
ATOM 638 N N . ALA A 1 84 ? 39.228 2.886 -55.011 1.00 47.22 84 ALA A N 1
ATOM 639 C CA . ALA A 1 84 ? 40.199 3.198 -56.051 1.00 47.22 84 ALA A CA 1
ATOM 640 C C . ALA A 1 84 ? 40.342 1.946 -56.939 1.00 47.22 84 ALA A C 1
ATOM 642 O O . ALA A 1 84 ? 40.933 0.958 -56.497 1.00 47.22 84 ALA A O 1
ATOM 643 N N . PRO A 1 85 ? 39.770 1.932 -58.154 1.00 59.25 85 PRO A N 1
ATOM 644 C CA . PRO A 1 85 ? 40.062 0.922 -59.158 1.00 59.25 85 PRO A CA 1
ATOM 645 C C . PRO A 1 85 ? 41.272 1.376 -59.994 1.00 59.25 85 PRO A C 1
ATOM 647 O O . PRO A 1 85 ? 41.223 2.407 -60.661 1.00 59.25 85 PRO A O 1
ATOM 650 N N . GLY A 1 86 ? 42.361 0.608 -59.957 1.00 43.84 86 GLY A N 1
ATOM 651 C CA . GLY A 1 86 ? 43.566 0.795 -60.779 1.00 43.84 86 GLY A CA 1
ATOM 652 C C . GLY A 1 86 ? 44.775 0.209 -60.046 1.00 43.84 86 GLY A C 1
ATOM 653 O O . GLY A 1 86 ? 45.110 0.668 -58.968 1.00 43.84 86 GLY A O 1
ATOM 654 N N . GLY A 1 87 ? 45.425 -0.871 -60.469 1.00 47.94 87 GLY A N 1
ATOM 655 C CA . GLY A 1 87 ? 45.793 -1.235 -61.830 1.00 47.94 87 GLY A CA 1
ATOM 656 C C . GLY A 1 87 ? 47.290 -0.974 -61.991 1.00 47.94 87 GLY A C 1
ATOM 657 O O . GLY A 1 87 ? 47.672 0.125 -62.365 1.00 47.94 87 GLY A O 1
ATOM 658 N N . SER A 1 88 ? 48.135 -1.963 -61.688 1.00 47.44 88 SER A N 1
ATOM 659 C CA . SER A 1 88 ? 49.523 -2.011 -62.168 1.00 47.44 88 SER A CA 1
ATOM 660 C C . SER A 1 88 ? 50.041 -3.440 -62.047 1.00 47.44 88 SER A C 1
ATOM 662 O O . SER A 1 88 ? 50.237 -3.945 -60.944 1.00 47.44 88 SER A O 1
ATOM 664 N N . GLY A 1 89 ? 50.191 -4.105 -63.190 1.00 49.72 89 GLY A N 1
ATOM 665 C CA . GLY A 1 89 ? 50.661 -5.479 -63.274 1.00 49.72 89 GLY A CA 1
ATOM 666 C C . GLY A 1 89 ? 52.139 -5.635 -62.935 1.00 49.72 89 GLY A C 1
ATOM 667 O O . GLY A 1 89 ? 52.956 -4.774 -63.249 1.00 49.72 89 GLY A O 1
ATOM 668 N N . VAL A 1 90 ? 52.463 -6.793 -62.371 1.00 47.44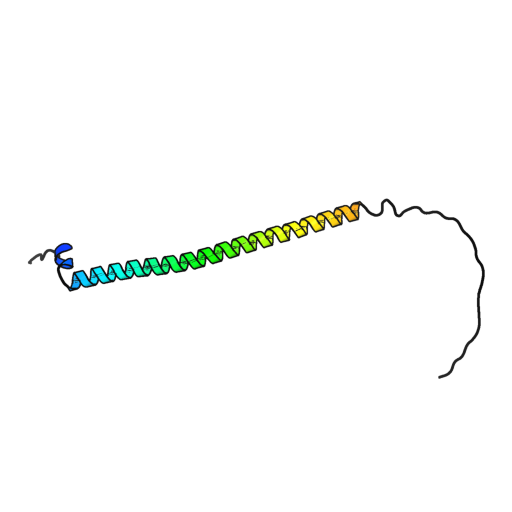 90 VAL A N 1
ATOM 669 C CA . VAL A 1 90 ? 53.729 -7.488 -62.594 1.00 47.44 90 VAL A CA 1
ATOM 670 C C . VAL A 1 90 ? 53.362 -8.956 -62.779 1.00 47.44 90 VAL A C 1
ATOM 672 O O . VAL A 1 90 ? 52.710 -9.555 -61.927 1.00 47.44 90 VAL A O 1
ATOM 675 N N . ALA A 1 91 ? 53.699 -9.484 -63.949 1.00 53.16 91 ALA A N 1
ATOM 676 C CA . ALA A 1 91 ? 53.670 -10.904 -64.233 1.00 53.16 91 ALA A CA 1
ATOM 677 C C . ALA A 1 91 ? 54.818 -11.571 -63.472 1.00 53.16 91 ALA A C 1
ATOM 679 O O . ALA A 1 91 ? 55.961 -11.156 -63.643 1.00 53.16 91 ALA A O 1
ATOM 680 N N . GLU A 1 92 ? 54.531 -12.618 -62.704 1.00 48.03 92 GLU A N 1
ATOM 681 C CA . GLU A 1 92 ? 55.542 -13.617 -62.370 1.00 48.03 92 GLU A CA 1
ATOM 682 C C . GLU A 1 92 ? 54.993 -14.990 -62.7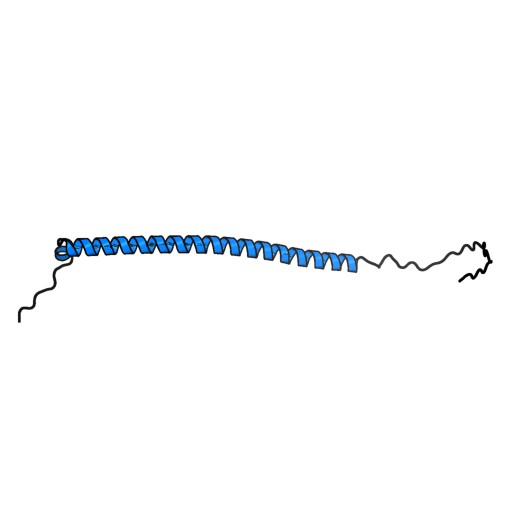46 1.00 48.03 92 GLU A C 1
ATOM 684 O O . GLU A 1 92 ? 53.958 -15.442 -62.256 1.00 48.03 92 GLU A O 1
ATOM 689 N N . ALA A 1 93 ? 55.657 -15.567 -63.741 1.00 54.97 93 ALA A N 1
ATOM 690 C CA . ALA A 1 93 ? 55.456 -16.902 -64.256 1.00 54.97 93 ALA A CA 1
ATOM 691 C C . ALA A 1 93 ? 56.271 -17.904 -63.426 1.00 54.97 93 ALA A C 1
ATOM 693 O O . ALA A 1 93 ? 57.378 -17.590 -62.995 1.00 54.97 93 ALA A O 1
ATOM 694 N N . GLY A 1 94 ? 55.744 -19.120 -63.291 1.00 49.38 94 GLY A N 1
ATOM 695 C CA . GLY A 1 94 ? 56.369 -20.253 -62.600 1.00 49.38 94 GLY A CA 1
ATOM 696 C C . GLY A 1 94 ? 55.505 -20.654 -61.406 1.00 49.38 94 GLY A C 1
ATOM 697 O O . GLY A 1 94 ? 55.236 -19.838 -60.543 1.00 49.38 94 GLY A O 1
ATOM 698 N N . ASP A 1 95 ? 54.961 -21.854 -61.294 1.00 57.03 95 ASP A N 1
ATOM 699 C CA . ASP A 1 95 ? 55.496 -23.143 -61.698 1.00 57.03 95 ASP A CA 1
ATOM 700 C C . ASP A 1 95 ? 54.317 -24.121 -61.792 1.00 57.03 95 ASP A C 1
ATOM 702 O O . ASP A 1 95 ? 53.510 -24.247 -60.869 1.00 57.03 95 ASP A O 1
ATOM 706 N N . GLN A 1 96 ? 54.167 -24.735 -62.960 1.00 55.66 96 GLN A N 1
ATOM 707 C CA . GLN A 1 96 ? 53.119 -25.692 -63.278 1.00 55.66 96 GLN A CA 1
ATOM 708 C C . GLN A 1 96 ? 53.744 -27.080 -63.116 1.00 55.66 96 GLN A C 1
ATOM 710 O O . GLN A 1 96 ? 54.290 -27.635 -64.064 1.00 55.66 96 GLN A O 1
ATOM 715 N N . GLY A 1 97 ? 53.723 -27.589 -61.884 1.00 49.19 97 GLY A N 1
ATOM 716 C CA . GLY A 1 97 ? 54.122 -28.955 -61.554 1.00 49.19 97 GLY A CA 1
ATOM 717 C C . GLY A 1 97 ? 52.962 -29.915 -61.796 1.00 49.19 97 GLY A C 1
ATOM 718 O O . GLY A 1 97 ? 52.052 -30.015 -60.977 1.00 49.19 97 GLY A O 1
ATOM 719 N N . ASP A 1 98 ? 53.000 -30.553 -62.958 1.00 56.53 98 ASP A N 1
ATOM 720 C CA . ASP A 1 98 ? 52.122 -31.622 -63.429 1.00 56.53 98 ASP A CA 1
ATOM 721 C C . ASP A 1 98 ? 52.638 -33.004 -62.958 1.00 56.53 98 ASP A C 1
ATOM 723 O O . ASP A 1 98 ? 53.847 -33.181 -62.791 1.00 56.53 98 ASP A O 1
ATOM 727 N N . GLY A 1 99 ? 51.730 -33.976 -62.806 1.00 51.25 99 GLY A N 1
ATOM 728 C CA . GLY A 1 99 ? 51.997 -35.394 -62.476 1.00 51.25 99 GLY A CA 1
ATOM 729 C C . GLY A 1 99 ? 51.724 -35.755 -61.008 1.00 51.25 99 GLY A C 1
ATOM 730 O O . GLY A 1 99 ? 52.107 -35.024 -60.106 1.00 51.25 99 GLY A O 1
ATOM 731 N N . GLU A 1 100 ? 51.047 -36.831 -60.614 1.00 56.62 100 GLU A N 1
ATOM 732 C CA . GLU A 1 100 ? 50.548 -38.078 -61.213 1.00 56.62 100 GLU A CA 1
ATOM 733 C C . GLU A 1 100 ? 49.414 -38.527 -60.258 1.00 56.62 100 GLU A C 1
ATOM 735 O O . GLU A 1 100 ? 49.512 -38.369 -59.046 1.00 56.62 100 GLU A O 1
ATOM 740 N N . HIS A 1 101 ? 48.198 -38.824 -60.708 1.00 55.88 101 HIS A N 1
ATOM 741 C CA . HIS A 1 101 ? 47.753 -40.141 -61.167 1.00 55.88 101 HIS A CA 1
ATOM 742 C C . HIS A 1 101 ? 48.243 -41.333 -60.318 1.00 55.88 101 HIS A C 1
ATOM 744 O O . HIS A 1 101 ? 49.246 -41.928 -60.657 1.00 55.88 101 HIS A O 1
ATOM 750 N N . ASP A 1 102 ? 47.469 -41.709 -59.293 1.00 60.22 102 ASP A N 1
ATOM 751 C CA . ASP A 1 102 ? 47.329 -43.073 -58.735 1.00 60.22 102 ASP A CA 1
ATOM 752 C C . ASP A 1 102 ? 46.060 -43.039 -57.850 1.00 60.22 102 ASP A C 1
ATOM 754 O O . ASP A 1 102 ? 46.009 -42.329 -56.851 1.00 60.22 102 ASP A O 1
ATOM 758 N N . ARG A 1 103 ? 44.870 -43.489 -58.292 1.00 59.53 103 ARG A N 1
ATOM 759 C CA . ARG A 1 103 ? 44.411 -44.895 -58.322 1.00 59.53 103 ARG A CA 1
ATOM 760 C C . ARG A 1 103 ? 45.112 -45.728 -57.258 1.00 59.53 103 ARG A C 1
ATOM 762 O O . ARG A 1 103 ? 46.247 -46.058 -57.513 1.00 59.53 103 ARG A O 1
ATOM 769 N N . GLU A 1 104 ? 44.426 -46.095 -56.175 1.00 55.12 104 GLU A N 1
ATOM 770 C CA . GLU A 1 104 ? 44.181 -47.493 -55.767 1.00 55.12 104 GLU A CA 1
ATOM 771 C C . GLU A 1 104 ? 42.948 -47.522 -54.840 1.00 55.12 104 GLU A C 1
ATOM 773 O O . GLU A 1 104 ? 42.687 -46.572 -54.097 1.00 55.12 104 GLU A O 1
ATOM 778 N N . GLU A 1 105 ? 42.148 -48.574 -55.013 1.00 49.47 105 GLU A N 1
ATOM 779 C CA . GLU A 1 105 ? 40.883 -48.896 -54.335 1.00 49.47 105 GLU A CA 1
ATOM 780 C C . GLU A 1 105 ? 41.102 -49.549 -52.962 1.00 49.47 105 GLU A C 1
ATOM 782 O O . GLU A 1 105 ? 42.148 -50.212 -52.775 1.00 49.47 105 GLU A O 1
#

InterPro domains:
  IPR058379 Protein of unknown function DUF8066 [PF26262] (19-75)